Protein AF-A0A956ASK4-F1 (afdb_monomer_lite)

Secondary structure (DSSP, 8-state):
----SS----------SSHHHHHHHHTT-GGGGSS-----PPP-HHHHS--

Foldseek 3Di:
DPPPVDDCPDDDDD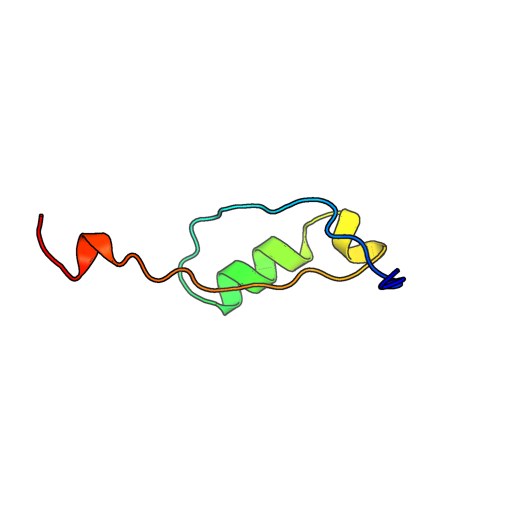DAPDPVRQVVVVVPPPCCVVDHDDDDDDDDPCVVPPD

pLDDT: mean 82.45, std 14.79, range [49.81, 97.69]

Sequence (51 aa):
FAETKEQLGGFYLIDATDLDDAINIAARIPTAKHGCVEVRPIYDWTADHGA

Radius of gyration: 14.39 Å; chains: 1; bounding box: 41×23×28 Å

Structure (mmCIF, N/CA/C/O backbone):
data_AF-A0A956ASK4-F1
#
_entry.id   AF-A0A956ASK4-F1
#
loop_
_atom_site.group_PDB
_atom_site.id
_atom_site.type_symbol
_atom_site.label_atom_id
_atom_site.label_alt_id
_atom_site.label_comp_id
_atom_site.label_asym_id
_atom_site.label_entity_id
_atom_site.label_seq_id
_atom_site.pdbx_PDB_ins_code
_atom_site.Cartn_x
_atom_site.Cartn_y
_atom_site.Cartn_z
_atom_site.occupancy
_atom_site.B_iso_or_equiv
_atom_site.auth_seq_id
_atom_site.auth_comp_id
_atom_site.auth_asym_id
_atom_site.auth_atom_id
_atom_site.pdbx_PDB_model_num
ATOM 1 N N . PHE A 1 1 ? 22.300 12.966 -10.830 1.00 49.81 1 PHE A N 1
ATOM 2 C CA . PHE A 1 1 ? 22.074 11.563 -10.449 1.00 49.81 1 PHE A CA 1
ATOM 3 C C . PHE A 1 1 ? 21.350 11.616 -9.117 1.00 49.81 1 PHE A C 1
ATOM 5 O O . PHE A 1 1 ? 21.978 11.918 -8.112 1.00 49.81 1 PHE A O 1
ATOM 12 N N . ALA A 1 2 ? 20.018 11.549 -9.128 1.00 51.34 2 ALA A N 1
ATOM 13 C CA . ALA A 1 2 ? 19.264 11.490 -7.881 1.00 51.34 2 ALA A CA 1
ATOM 14 C C . ALA A 1 2 ? 19.411 10.057 -7.379 1.00 51.34 2 ALA A C 1
ATOM 16 O O . ALA A 1 2 ? 18.691 9.163 -7.808 1.00 51.34 2 ALA A O 1
ATOM 17 N N . GLU A 1 3 ? 20.441 9.836 -6.573 1.00 50.47 3 GLU A N 1
ATOM 18 C CA . GLU A 1 3 ? 20.652 8.599 -5.837 1.00 50.47 3 GLU A CA 1
ATOM 19 C C . GLU A 1 3 ? 19.561 8.526 -4.761 1.00 50.47 3 GLU A C 1
ATOM 21 O O . GLU A 1 3 ? 19.776 8.837 -3.591 1.00 50.47 3 GLU A O 1
ATOM 26 N N . THR A 1 4 ? 18.326 8.228 -5.170 1.00 59.25 4 THR A N 1
ATOM 27 C CA . THR A 1 4 ? 17.288 7.882 -4.210 1.00 59.25 4 THR A CA 1
ATOM 28 C C . THR A 1 4 ? 17.674 6.518 -3.672 1.00 59.25 4 THR A C 1
ATOM 30 O O . THR A 1 4 ? 17.776 5.534 -4.401 1.00 59.25 4 THR A O 1
ATOM 33 N N . LYS A 1 5 ? 17.936 6.472 -2.368 1.00 59.94 5 LYS A N 1
ATOM 34 C CA . LYS A 1 5 ? 18.274 5.256 -1.619 1.00 59.94 5 LYS A CA 1
ATOM 35 C C . LYS A 1 5 ? 17.214 4.151 -1.771 1.00 59.94 5 LYS A C 1
ATOM 37 O O . LYS A 1 5 ? 17.471 2.999 -1.442 1.00 59.94 5 LYS A O 1
ATOM 42 N N . GLU A 1 6 ? 16.047 4.515 -2.296 1.00 64.88 6 GLU A N 1
ATOM 43 C CA . GLU A 1 6 ? 14.912 3.664 -2.606 1.00 64.88 6 GLU A CA 1
ATOM 44 C C . GLU A 1 6 ? 14.608 3.781 -4.110 1.00 64.88 6 GLU A C 1
ATOM 46 O O . GLU A 1 6 ? 14.396 4.878 -4.636 1.00 64.88 6 GLU A O 1
ATOM 51 N N . GLN A 1 7 ? 14.637 2.649 -4.818 1.00 69.38 7 GLN A N 1
ATOM 52 C CA . GLN A 1 7 ? 14.166 2.552 -6.200 1.00 69.38 7 GLN A CA 1
ATOM 53 C C . GLN A 1 7 ? 12.716 2.068 -6.201 1.00 69.38 7 GLN A C 1
ATOM 55 O O . GLN A 1 7 ? 12.354 1.198 -5.406 1.00 69.38 7 GLN A O 1
ATOM 60 N N . LEU A 1 8 ? 11.892 2.585 -7.117 1.00 77.06 8 LEU A N 1
ATOM 61 C CA . LEU A 1 8 ? 10.542 2.066 -7.322 1.00 77.06 8 LEU A CA 1
ATOM 62 C C . LEU A 1 8 ? 10.634 0.647 -7.906 1.00 77.06 8 LEU A C 1
ATOM 64 O O . LEU A 1 8 ? 10.909 0.473 -9.090 1.00 77.06 8 LEU A O 1
ATOM 68 N N . GLY A 1 9 ? 10.413 -0.364 -7.064 1.00 79.75 9 GLY A N 1
ATOM 69 C CA . GLY A 1 9 ? 10.511 -1.780 -7.444 1.00 79.75 9 GLY A CA 1
ATOM 70 C C . GLY A 1 9 ? 9.319 -2.320 -8.246 1.00 79.75 9 GLY A C 1
ATOM 71 O O . GLY A 1 9 ? 9.358 -3.466 -8.686 1.00 79.75 9 GLY A O 1
ATOM 72 N N . GLY A 1 10 ? 8.261 -1.520 -8.418 1.00 86.50 10 GLY A N 1
ATOM 73 C CA . GLY A 1 10 ? 7.011 -1.878 -9.095 1.00 86.50 10 GLY A CA 1
ATOM 74 C C . GLY A 1 10 ? 5.789 -1.263 -8.407 1.00 86.50 10 GLY A C 1
ATOM 75 O O . GLY A 1 10 ? 5.928 -0.570 -7.400 1.00 86.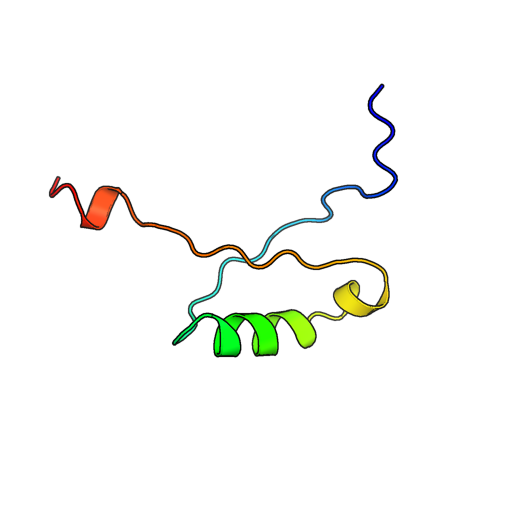50 10 GLY A O 1
ATOM 76 N N . PHE A 1 11 ? 4.593 -1.521 -8.939 1.00 90.94 11 PHE A N 1
ATOM 77 C CA . PHE A 1 11 ? 3.324 -1.140 -8.312 1.00 90.94 11 PHE A CA 1
ATOM 78 C C . PHE A 1 11 ? 2.262 -2.230 -8.508 1.00 90.94 11 PHE A C 1
ATOM 80 O O . PHE A 1 11 ? 2.350 -3.034 -9.436 1.00 90.94 11 PHE A O 1
ATOM 87 N N . TYR A 1 12 ? 1.259 -2.237 -7.629 1.00 90.56 12 TYR A N 1
ATOM 88 C CA . TYR A 1 12 ? 0.057 -3.064 -7.730 1.00 90.56 12 TYR A CA 1
ATOM 89 C C . TYR A 1 12 ? -1.162 -2.153 -7.853 1.00 90.56 12 TYR A C 1
ATOM 91 O O . TYR A 1 12 ? -1.192 -1.082 -7.249 1.00 90.56 12 TYR A O 1
ATOM 99 N N . LEU A 1 13 ? -2.165 -2.599 -8.604 1.00 93.44 13 LEU A N 1
ATOM 100 C CA . LEU A 1 13 ? -3.498 -2.010 -8.601 1.00 93.44 13 LEU A CA 1
ATOM 101 C C . LEU A 1 13 ? -4.439 -3.005 -7.926 1.00 93.44 13 LEU A C 1
ATOM 103 O O . LEU A 1 13 ? -4.436 -4.182 -8.286 1.00 93.44 13 LEU A O 1
ATOM 107 N N . ILE A 1 14 ? -5.186 -2.547 -6.928 1.00 93.56 14 ILE A N 1
ATOM 108 C CA . ILE A 1 14 ? -6.098 -3.379 -6.144 1.00 93.56 14 ILE A CA 1
ATOM 109 C C . ILE A 1 14 ? -7.445 -2.679 -6.019 1.00 93.56 14 ILE A C 1
ATOM 111 O O . ILE A 1 14 ? -7.490 -1.453 -5.927 1.00 93.56 14 ILE A O 1
ATOM 115 N N . ASP A 1 15 ? -8.509 -3.472 -5.960 1.00 94.06 15 ASP A N 1
ATOM 116 C CA . ASP A 1 15 ? -9.795 -3.019 -5.446 1.00 94.06 15 ASP A CA 1
ATOM 117 C C . ASP A 1 15 ? -9.822 -3.263 -3.938 1.00 94.06 15 ASP A C 1
ATOM 119 O O . ASP A 1 15 ? -9.503 -4.359 -3.467 1.00 94.06 15 ASP A O 1
ATOM 123 N N . ALA A 1 16 ? -10.185 -2.230 -3.187 1.00 95.06 16 ALA A N 1
ATOM 124 C CA . ALA A 1 16 ? -10.324 -2.266 -1.740 1.00 95.06 16 ALA A CA 1
ATOM 125 C C . ALA A 1 16 ? -11.575 -1.486 -1.344 1.00 95.06 16 ALA A C 1
ATOM 127 O O . ALA A 1 16 ? -11.977 -0.543 -2.029 1.00 95.06 16 ALA A O 1
ATOM 128 N N . THR A 1 17 ? -12.189 -1.886 -0.237 1.00 95.25 17 THR A N 1
ATOM 129 C CA . THR A 1 17 ? -13.450 -1.278 0.211 1.00 95.25 17 THR A CA 1
ATOM 130 C C . THR A 1 17 ? -13.236 0.149 0.724 1.00 95.25 17 THR A C 1
ATOM 132 O O . THR A 1 17 ? -14.075 1.024 0.517 1.00 95.25 17 THR A O 1
ATOM 135 N N . ASP A 1 18 ? -12.094 0.385 1.370 1.00 95.38 18 ASP A N 1
ATOM 136 C CA . ASP A 1 18 ? -11.632 1.674 1.873 1.00 95.38 18 ASP A CA 1
ATOM 137 C C . ASP A 1 18 ? -10.093 1.688 2.005 1.00 95.38 18 ASP A C 1
ATOM 139 O O . ASP A 1 18 ? -9.394 0.755 1.592 1.00 95.38 18 ASP A O 1
ATOM 143 N N . LEU A 1 19 ? -9.546 2.780 2.551 1.00 95.88 19 LEU A N 1
ATOM 144 C CA . LEU A 1 19 ? -8.101 2.938 2.712 1.00 95.88 19 LEU A CA 1
ATOM 145 C C . LEU A 1 19 ? -7.507 1.958 3.737 1.00 95.88 19 LEU A C 1
ATOM 147 O O . LEU A 1 19 ? -6.383 1.498 3.539 1.00 95.88 19 LEU A O 1
ATOM 151 N N . ASP A 1 20 ? -8.234 1.617 4.799 1.00 97.31 20 ASP A N 1
ATOM 152 C CA . ASP A 1 20 ? -7.736 0.707 5.834 1.00 97.31 20 ASP A CA 1
ATOM 153 C C . ASP A 1 20 ? -7.645 -0.726 5.295 1.00 97.31 20 ASP A C 1
ATOM 155 O O . ASP A 1 20 ? -6.662 -1.431 5.539 1.00 97.31 20 ASP A O 1
ATOM 159 N N . ASP A 1 21 ? -8.622 -1.145 4.490 1.00 97.69 21 ASP A N 1
ATOM 160 C CA . ASP A 1 21 ? -8.598 -2.406 3.749 1.00 97.69 21 ASP A CA 1
ATOM 161 C C . ASP A 1 21 ? -7.400 -2.459 2.781 1.00 97.69 21 ASP A C 1
ATOM 163 O O . ASP A 1 21 ? -6.613 -3.412 2.795 1.00 97.69 21 ASP A O 1
ATOM 167 N N . ALA A 1 22 ? -7.159 -1.378 2.027 1.00 97.00 22 ALA A N 1
ATOM 168 C CA . ALA A 1 22 ? -5.998 -1.268 1.142 1.00 97.00 22 ALA A CA 1
ATOM 169 C C . ALA A 1 22 ? -4.659 -1.364 1.902 1.00 97.00 22 ALA A C 1
ATOM 171 O O . ALA A 1 22 ? -3.733 -2.044 1.449 1.00 97.00 22 ALA A O 1
ATOM 172 N N . ILE A 1 23 ? -4.552 -0.731 3.076 1.00 95.75 23 ILE A N 1
ATOM 173 C CA . ILE A 1 23 ? -3.365 -0.806 3.943 1.00 95.75 23 ILE A CA 1
ATOM 174 C C . ILE A 1 23 ? -3.163 -2.232 4.467 1.00 95.75 23 ILE A C 1
ATOM 176 O O . ILE A 1 23 ? -2.040 -2.740 4.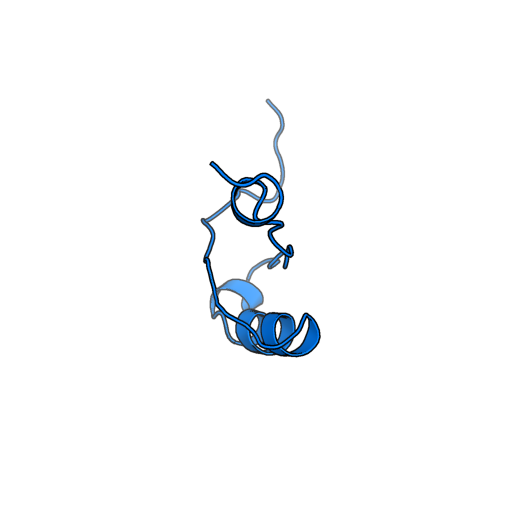446 1.00 95.75 23 ILE A O 1
ATOM 180 N N . ASN A 1 24 ? -4.233 -2.910 4.888 1.00 96.44 24 ASN A N 1
ATOM 181 C CA . ASN A 1 24 ? -4.165 -4.296 5.351 1.00 96.44 24 ASN A CA 1
ATOM 182 C C . ASN A 1 24 ? -3.700 -5.251 4.244 1.00 96.44 24 ASN A C 1
ATOM 184 O O . ASN A 1 24 ? -2.920 -6.173 4.505 1.00 96.44 24 ASN A O 1
ATOM 188 N N . ILE A 1 25 ? -4.128 -5.024 3.000 1.00 95.38 25 ILE A N 1
ATOM 189 C CA . ILE A 1 25 ? -3.634 -5.762 1.832 1.00 95.38 25 ILE A CA 1
ATOM 190 C C . ILE A 1 25 ? -2.147 -5.456 1.602 1.00 95.38 25 ILE A C 1
ATOM 192 O O . ILE A 1 25 ? -1.340 -6.383 1.492 1.00 95.38 25 ILE A O 1
ATOM 196 N N . ALA A 1 26 ? -1.761 -4.177 1.591 1.00 94.88 26 ALA A N 1
ATOM 197 C CA . ALA A 1 26 ? -0.380 -3.744 1.377 1.00 94.88 26 ALA A CA 1
ATOM 198 C C . ALA A 1 26 ? 0.592 -4.314 2.426 1.00 94.88 26 ALA A C 1
ATOM 200 O O . ALA A 1 26 ? 1.685 -4.766 2.079 1.00 94.88 26 ALA A O 1
ATOM 201 N N . ALA A 1 27 ? 0.174 -4.394 3.694 1.00 94.00 27 ALA A N 1
ATOM 202 C CA . ALA A 1 27 ? 0.959 -4.960 4.793 1.00 94.00 27 ALA A CA 1
ATOM 203 C C . ALA A 1 27 ? 1.295 -6.453 4.608 1.00 94.00 27 ALA A C 1
ATOM 205 O O . ALA A 1 27 ? 2.221 -6.973 5.235 1.00 94.00 27 ALA A O 1
ATOM 206 N N . ARG A 1 28 ? 0.562 -7.161 3.739 1.00 93.44 28 ARG A N 1
ATOM 207 C CA . ARG A 1 28 ? 0.795 -8.578 3.424 1.00 93.44 28 ARG A CA 1
ATOM 208 C C . ARG A 1 28 ? 1.768 -8.781 2.261 1.00 93.44 28 ARG A C 1
ATOM 210 O O . ARG A 1 28 ? 2.162 -9.922 2.014 1.00 93.44 28 ARG A O 1
ATOM 217 N N . ILE A 1 29 ? 2.176 -7.719 1.562 1.00 91.12 29 ILE A N 1
ATOM 218 C CA . ILE A 1 29 ? 3.126 -7.799 0.447 1.00 91.12 29 ILE A CA 1
ATOM 219 C C . ILE A 1 29 ? 4.506 -8.204 0.997 1.00 91.12 29 ILE A C 1
ATOM 221 O O . ILE A 1 29 ? 5.065 -7.488 1.827 1.00 91.12 29 ILE A O 1
ATOM 225 N N . PRO A 1 30 ? 5.112 -9.320 0.539 1.00 89.19 30 PRO A N 1
ATOM 226 C CA . PRO A 1 30 ? 6.372 -9.811 1.102 1.00 89.19 30 PRO A CA 1
ATOM 227 C C . PRO A 1 30 ? 7.517 -8.789 1.073 1.00 89.19 30 PRO A C 1
ATOM 229 O O . PRO A 1 30 ? 8.327 -8.748 1.999 1.00 89.19 30 PRO A O 1
ATOM 232 N N . THR A 1 31 ? 7.569 -7.943 0.040 1.00 83.81 31 THR A N 1
ATOM 233 C CA . THR A 1 31 ? 8.603 -6.911 -0.123 1.00 83.81 31 THR A CA 1
ATOM 234 C C . THR A 1 31 ? 8.479 -5.762 0.877 1.00 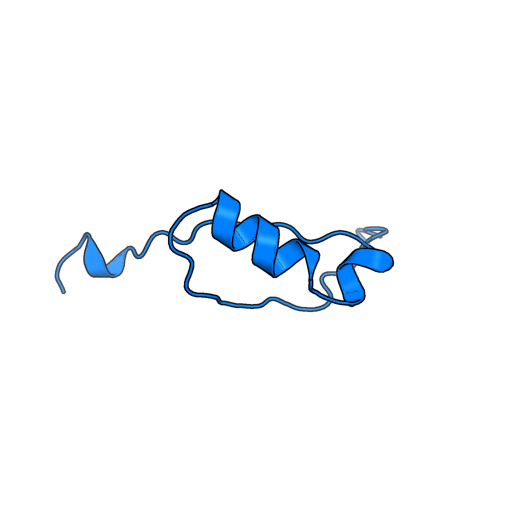83.81 31 THR A C 1
ATOM 236 O O . THR A 1 31 ? 9.487 -5.112 1.146 1.00 83.81 31 THR A O 1
ATOM 239 N N . ALA A 1 32 ? 7.316 -5.565 1.511 1.00 84.44 32 ALA A N 1
ATOM 240 C CA . ALA A 1 32 ? 7.139 -4.577 2.580 1.00 84.44 32 ALA A CA 1
ATOM 241 C C . ALA A 1 32 ? 8.062 -4.840 3.786 1.00 84.44 32 ALA A C 1
ATOM 243 O O . ALA A 1 32 ? 8.356 -3.934 4.554 1.00 84.44 32 ALA A O 1
ATOM 244 N N . LYS A 1 33 ? 8.577 -6.070 3.941 1.00 84.62 33 LYS A N 1
ATOM 245 C CA . LYS A 1 33 ? 9.560 -6.421 4.983 1.00 84.62 33 LYS A CA 1
ATOM 246 C C . LYS A 1 33 ? 10.965 -5.870 4.723 1.00 84.62 33 LYS A C 1
ATOM 248 O O . LYS A 1 33 ? 11.793 -5.875 5.630 1.00 84.62 33 LYS A O 1
ATOM 253 N N . HIS A 1 34 ? 11.254 -5.463 3.491 1.00 86.50 34 HIS A N 1
ATOM 254 C CA . HIS A 1 34 ? 12.592 -5.079 3.034 1.00 86.50 34 HIS A CA 1
ATOM 255 C C . HIS A 1 34 ? 12.658 -3.631 2.530 1.00 86.50 34 HIS A C 1
ATOM 257 O O . HIS A 1 34 ? 13.689 -3.213 2.010 1.00 86.50 34 HIS A O 1
ATOM 263 N N . GLY A 1 35 ? 11.575 -2.870 2.679 1.00 85.81 35 GLY A N 1
ATOM 264 C CA . GLY A 1 35 ? 11.460 -1.502 2.193 1.00 85.81 35 GLY A CA 1
ATOM 265 C C . GLY A 1 35 ? 10.153 -0.867 2.652 1.00 85.81 35 GLY A C 1
ATOM 266 O O . GLY A 1 35 ? 9.656 -1.177 3.732 1.00 85.81 35 GLY A O 1
ATOM 267 N N . CYS A 1 36 ? 9.592 0.003 1.819 1.00 88.44 36 CYS A N 1
ATOM 268 C CA . CYS A 1 36 ? 8.330 0.687 2.074 1.00 88.44 36 CYS A CA 1
ATOM 269 C C . CYS A 1 36 ? 7.312 0.378 0.966 1.00 88.44 36 CYS A C 1
ATOM 271 O O . CYS A 1 36 ? 7.690 0.119 -0.178 1.00 88.44 36 CYS A O 1
ATOM 273 N N . VAL A 1 37 ? 6.022 0.419 1.306 1.00 92.31 37 VAL A N 1
ATOM 274 C CA . VAL A 1 37 ? 4.913 0.388 0.345 1.00 92.31 37 VAL A CA 1
ATOM 275 C C . VAL A 1 37 ? 4.077 1.648 0.553 1.00 92.31 37 VAL A C 1
ATOM 277 O O . VAL A 1 37 ? 3.518 1.847 1.629 1.00 92.31 37 VAL A O 1
ATOM 280 N N . GLU A 1 38 ? 3.989 2.495 -0.472 1.00 93.62 38 GLU A N 1
ATOM 281 C CA . GLU A 1 38 ? 3.105 3.665 -0.485 1.00 93.62 38 GLU A CA 1
ATOM 282 C C . GLU A 1 38 ? 1.722 3.251 -1.005 1.00 93.62 38 GLU A C 1
ATOM 284 O O . GLU A 1 38 ? 1.603 2.708 -2.104 1.00 93.62 38 GLU A O 1
ATOM 289 N N . VAL A 1 39 ? 0.671 3.515 -0.225 1.00 95.12 39 VAL A N 1
ATOM 290 C CA . VAL A 1 39 ? -0.721 3.278 -0.630 1.00 95.12 39 VAL A CA 1
ATOM 291 C C . VAL A 1 39 ? -1.325 4.597 -1.098 1.00 95.12 39 VAL A C 1
ATOM 293 O O . VAL A 1 39 ? -1.382 5.561 -0.336 1.00 95.12 39 VAL A O 1
ATOM 296 N N . ARG A 1 40 ? -1.785 4.642 -2.354 1.00 95.31 40 ARG A N 1
ATOM 297 C CA . ARG A 1 40 ? -2.391 5.833 -2.963 1.00 95.31 40 ARG A CA 1
ATOM 298 C C . ARG A 1 40 ? -3.772 5.505 -3.530 1.00 95.31 40 ARG A C 1
ATOM 300 O O . ARG A 1 40 ? -3.849 4.674 -4.434 1.00 95.31 40 ARG A O 1
ATOM 307 N N . PRO A 1 41 ? -4.840 6.179 -3.073 1.00 93.12 41 PRO A N 1
ATOM 308 C CA . PRO A 1 41 ? -6.127 6.132 -3.753 1.00 93.12 41 PRO A CA 1
ATOM 309 C C . PRO A 1 41 ? -5.999 6.657 -5.185 1.00 93.12 41 PRO A C 1
ATOM 311 O O . PRO A 1 41 ? -5.319 7.660 -5.429 1.00 93.12 41 PRO A O 1
ATOM 314 N N . ILE A 1 42 ? -6.671 5.993 -6.121 1.00 89.69 42 ILE A N 1
ATOM 315 C CA . ILE A 1 42 ? -6.831 6.482 -7.489 1.00 89.69 42 ILE A CA 1
ATOM 316 C C . ILE A 1 42 ? -8.174 7.200 -7.598 1.00 89.69 42 ILE A C 1
ATOM 318 O O . ILE A 1 42 ? -9.188 6.721 -7.099 1.00 89.69 42 ILE A O 1
ATOM 322 N N . TYR A 1 43 ? -8.171 8.353 -8.255 1.00 82.19 43 TYR A N 1
ATOM 323 C CA . TYR A 1 43 ? -9.396 9.018 -8.672 1.00 82.19 43 TYR A CA 1
ATOM 324 C C . TY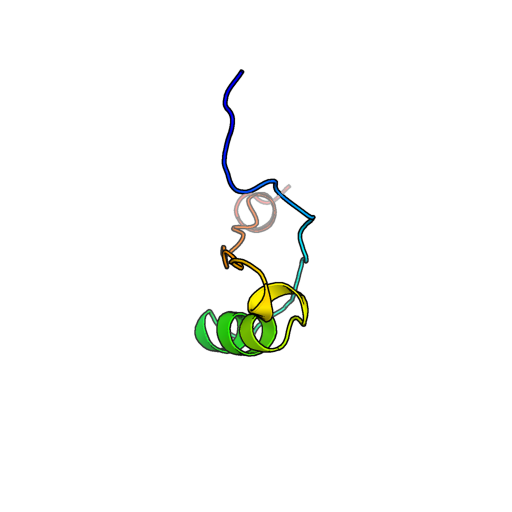R A 1 43 ? -9.598 8.702 -10.145 1.00 82.19 43 TYR A C 1
ATOM 326 O O . TYR A 1 43 ? -8.741 9.033 -10.969 1.00 82.19 43 TYR A O 1
ATOM 334 N N . ASP A 1 44 ? -10.702 8.039 -10.472 1.00 75.75 44 ASP A N 1
ATOM 335 C CA . ASP A 1 44 ? -11.064 7.825 -11.864 1.00 75.75 44 ASP A CA 1
ATOM 336 C C . ASP A 1 44 ? -11.661 9.116 -12.433 1.00 75.75 44 ASP A C 1
ATOM 338 O O . ASP A 1 44 ? -12.821 9.456 -12.204 1.00 75.75 44 ASP A O 1
ATOM 342 N N . TRP A 1 45 ? -10.837 9.849 -13.181 1.00 67.69 45 TRP A N 1
ATOM 343 C CA . TRP A 1 45 ? -11.258 11.070 -13.862 1.00 67.69 45 TRP A CA 1
ATOM 344 C C . TRP A 1 45 ? -12.326 10.796 -14.936 1.00 67.69 45 TRP A C 1
ATOM 346 O O . TRP A 1 45 ? -13.154 11.662 -15.214 1.00 67.69 45 TRP A O 1
ATOM 356 N N . THR A 1 46 ? -12.331 9.599 -15.535 1.00 65.88 46 THR A N 1
ATOM 357 C CA . THR A 1 46 ? -13.262 9.236 -16.615 1.00 65.88 46 THR A CA 1
ATOM 358 C C . THR A 1 46 ? -14.657 8.883 -16.109 1.00 65.88 46 THR A C 1
ATOM 360 O O . THR A 1 46 ? -15.633 9.102 -16.820 1.00 65.88 46 THR A O 1
ATOM 363 N N . ALA A 1 47 ? -14.775 8.415 -14.865 1.00 62.16 47 ALA A N 1
ATOM 364 C CA . ALA A 1 47 ? -16.068 8.204 -14.219 1.00 62.16 47 ALA A CA 1
ATOM 365 C C . ALA A 1 47 ? -16.762 9.529 -13.845 1.00 62.16 47 ALA A C 1
ATOM 367 O O . ALA A 1 47 ? -17.989 9.609 -13.861 1.00 62.16 47 ALA A O 1
ATOM 368 N N . ASP A 1 48 ? -15.981 10.564 -13.523 1.00 61.72 48 ASP A N 1
ATOM 369 C CA . ASP A 1 48 ? -16.491 11.863 -13.062 1.00 61.72 48 ASP A CA 1
ATOM 370 C C . ASP A 1 48 ? -16.849 12.810 -14.226 1.00 61.72 48 ASP A C 1
ATOM 372 O O . ASP A 1 48 ? -17.723 13.667 -14.112 1.00 61.72 48 ASP A O 1
ATOM 376 N N . HIS A 1 49 ? -16.213 12.624 -15.386 1.00 62.62 49 HIS A N 1
ATOM 377 C CA . HIS A 1 49 ? -16.449 13.407 -16.599 1.00 62.62 49 HIS A CA 1
ATOM 378 C C . HIS A 1 49 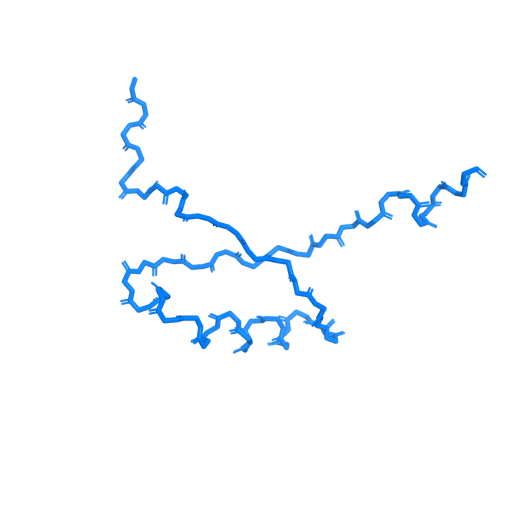? -16.974 12.468 -17.683 1.00 62.62 49 HIS A C 1
ATOM 380 O O . HIS A 1 49 ? -16.193 11.952 -18.480 1.00 62.62 49 HIS A O 1
ATOM 386 N N . GLY A 1 50 ? -18.291 12.223 -17.668 1.00 61.94 50 GLY A N 1
ATOM 387 C CA . GLY A 1 50 ? -18.972 11.350 -18.627 1.00 61.94 50 GLY A CA 1
ATOM 388 C C . GLY A 1 50 ? -18.474 11.577 -20.057 1.00 61.94 50 GLY A C 1
ATOM 389 O O . GLY A 1 50 ? -18.504 12.708 -20.546 1.00 61.94 50 GLY A O 1
ATOM 390 N N . ALA A 1 51 ? -17.965 10.500 -20.659 1.00 57.47 51 ALA A N 1
ATOM 391 C CA . ALA A 1 51 ? -17.428 10.461 -22.016 1.00 57.47 51 ALA A CA 1
ATOM 392 C C . ALA A 1 51 ? -18.415 10.972 -23.078 1.00 57.47 51 ALA A C 1
ATOM 394 O O . ALA A 1 51 ? -19.637 10.733 -22.924 1.00 57.47 51 ALA A O 1
#